Protein AF-A0A2N4YU48-F1 (afdb_monomer_lite)

Structure (mmCIF, N/CA/C/O backbone):
data_AF-A0A2N4YU48-F1
#
_entry.id   AF-A0A2N4YU48-F1
#
loop_
_atom_site.group_PDB
_atom_site.id
_atom_site.type_symbol
_atom_site.label_atom_id
_atom_site.label_alt_id
_atom_site.label_comp_id
_atom_site.label_asym_id
_atom_site.label_entity_id
_atom_site.label_seq_id
_atom_site.pdbx_PDB_ins_code
_atom_site.Cartn_x
_atom_site.Cartn_y
_atom_site.Cartn_z
_atom_site.occupancy
_atom_site.B_iso_or_equiv
_atom_site.auth_seq_id
_atom_site.auth_comp_id
_atom_site.auth_asym_id
_atom_site.auth_atom_id
_atom_site.pdbx_PDB_model_num
ATOM 1 N N . MET A 1 1 ? 10.655 -2.989 9.815 1.00 75.31 1 MET A N 1
ATOM 2 C CA . MET A 1 1 ? 10.406 -4.357 9.287 1.00 75.31 1 MET A CA 1
ATOM 3 C C . MET A 1 1 ? 9.065 -4.870 9.796 1.00 75.31 1 MET A C 1
ATOM 5 O O . MET A 1 1 ? 8.907 -5.020 11.003 1.00 75.31 1 MET A O 1
ATOM 9 N N . PHE A 1 2 ? 8.112 -5.127 8.898 1.00 89.75 2 PHE A N 1
ATOM 10 C CA . PHE A 1 2 ? 6.791 -5.681 9.227 1.00 89.75 2 PHE A CA 1
ATOM 11 C C . PHE A 1 2 ? 6.847 -7.213 9.224 1.00 89.75 2 PHE A C 1
ATOM 13 O O . PHE A 1 2 ? 7.577 -7.795 8.425 1.00 89.75 2 PHE A O 1
ATOM 20 N N . ARG A 1 3 ? 6.162 -7.865 10.169 1.00 92.25 3 ARG A N 1
ATOM 21 C CA . ARG A 1 3 ? 6.214 -9.326 10.347 1.00 92.25 3 ARG A CA 1
ATOM 22 C C . ARG A 1 3 ? 4.927 -9.872 10.958 1.00 92.25 3 ARG A C 1
ATOM 24 O O . ARG A 1 3 ? 4.496 -9.367 11.998 1.00 92.25 3 ARG A O 1
ATOM 31 N N . GLY A 1 4 ? 4.441 -10.977 10.403 1.00 93.31 4 GLY A N 1
ATOM 32 C CA . GLY A 1 4 ? 3.401 -11.821 10.989 1.00 93.31 4 GLY A CA 1
ATOM 33 C C . GLY A 1 4 ? 2.018 -11.585 10.389 1.00 93.31 4 GLY A C 1
ATOM 34 O O . GLY A 1 4 ? 1.712 -10.498 9.919 1.00 93.31 4 GLY A O 1
ATOM 35 N N . ALA A 1 5 ? 1.165 -12.604 10.481 1.00 95.19 5 ALA A N 1
ATOM 36 C CA . ALA A 1 5 ? -0.197 -12.561 9.968 1.00 95.19 5 ALA A CA 1
ATOM 37 C C . ALA A 1 5 ? -1.158 -11.900 10.970 1.00 95.19 5 ALA A C 1
ATOM 39 O O . ALA A 1 5 ? -1.088 -12.131 12.179 1.00 95.19 5 ALA A O 1
ATOM 40 N N . THR A 1 6 ? -2.057 -11.041 10.504 1.00 95.69 6 THR A N 1
ATOM 41 C CA . THR A 1 6 ? -3.071 -10.375 11.328 1.00 95.69 6 THR A CA 1
ATOM 42 C C . THR A 1 6 ? -4.374 -10.251 10.552 1.00 95.69 6 THR A C 1
ATOM 44 O O . THR A 1 6 ? -4.433 -9.586 9.519 1.00 95.69 6 THR A O 1
ATOM 47 N N . LEU A 1 7 ? -5.425 -10.887 11.074 1.00 96.19 7 LEU A N 1
ATOM 48 C CA . LEU A 1 7 ? -6.777 -10.747 10.549 1.00 96.19 7 LEU A CA 1
ATOM 49 C C . LEU A 1 7 ? -7.283 -9.336 10.857 1.00 96.19 7 LEU A C 1
ATOM 51 O O . LEU A 1 7 ? -7.284 -8.909 12.013 1.00 96.19 7 LEU A O 1
ATOM 55 N N . VAL A 1 8 ? -7.723 -8.620 9.829 1.00 95.50 8 VAL A N 1
ATOM 56 C CA . VAL A 1 8 ? -8.334 -7.296 9.947 1.00 95.50 8 VAL A CA 1
ATOM 57 C C . VAL A 1 8 ? -9.622 -7.250 9.136 1.00 95.50 8 VAL A C 1
ATOM 59 O O . VAL A 1 8 ? -9.818 -8.018 8.198 1.00 95.50 8 VAL A O 1
ATOM 62 N N . ASN A 1 9 ? -10.520 -6.342 9.513 1.00 95.44 9 ASN A N 1
ATOM 63 C CA . ASN A 1 9 ? -11.764 -6.132 8.785 1.00 95.44 9 ASN A CA 1
ATOM 64 C C . ASN A 1 9 ? -11.679 -4.879 7.913 1.00 95.44 9 ASN A C 1
ATOM 66 O O . ASN A 1 9 ? -11.215 -3.833 8.375 1.00 95.44 9 ASN A O 1
ATOM 70 N N . LEU A 1 10 ? -12.187 -4.974 6.685 1.00 96.94 10 LEU A N 1
ATOM 71 C CA . LEU A 1 10 ? -12.553 -3.813 5.887 1.00 96.94 10 LEU A CA 1
ATOM 72 C C . LEU A 1 10 ? -13.870 -3.232 6.402 1.00 96.94 10 LEU A C 1
ATOM 74 O O . LEU A 1 10 ? -14.849 -3.949 6.628 1.00 96.94 10 LEU A O 1
ATOM 78 N N . ASP A 1 11 ? -13.903 -1.913 6.572 1.00 96.19 11 ASP 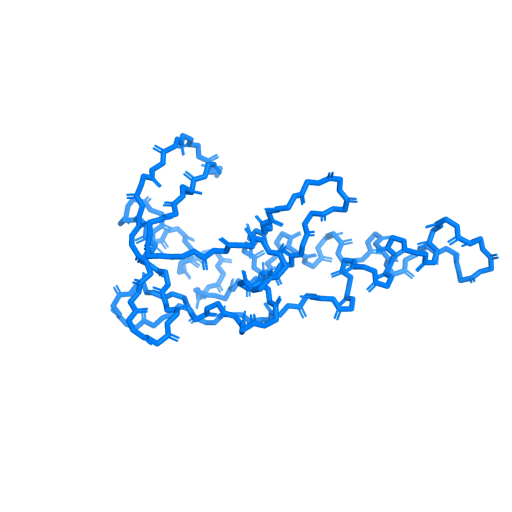A N 1
ATOM 79 C CA . ASP A 1 11 ? -15.148 -1.219 6.881 1.00 96.19 11 ASP A CA 1
ATOM 80 C C . ASP A 1 11 ? -16.044 -1.049 5.640 1.00 96.19 11 ASP A C 1
ATOM 82 O O . ASP A 1 11 ? -15.669 -1.377 4.512 1.00 96.19 11 ASP A O 1
ATOM 86 N N . SER A 1 12 ? -17.246 -0.500 5.831 1.00 95.50 12 SER A N 1
ATOM 87 C CA . SER A 1 12 ? -18.219 -0.290 4.749 1.00 95.50 12 SER A CA 1
ATOM 88 C C . SER A 1 12 ? -17.735 0.639 3.631 1.00 95.50 12 SER A C 1
ATOM 90 O O . SER A 1 12 ? -18.306 0.632 2.543 1.00 95.50 12 SER A O 1
ATOM 92 N N . LYS A 1 13 ? -16.682 1.430 3.870 1.00 96.25 13 LYS A N 1
ATOM 93 C CA . LYS A 1 13 ? -16.060 2.312 2.876 1.00 96.25 13 LYS A CA 1
ATOM 94 C C . LYS A 1 13 ? -14.851 1.661 2.198 1.00 96.25 13 LYS A C 1
ATOM 96 O O . LYS A 1 13 ? -14.253 2.276 1.322 1.00 96.25 13 LYS A O 1
ATOM 101 N N . GLY A 1 14 ? -14.497 0.429 2.569 1.00 96.75 14 GLY A N 1
ATOM 102 C CA . GLY A 1 14 ? -13.321 -0.271 2.061 1.00 96.75 14 GLY A CA 1
ATOM 103 C C . GLY A 1 14 ? -12.019 0.177 2.720 1.00 96.75 14 GLY A C 1
ATOM 104 O O . GLY A 1 14 ? -10.964 0.081 2.093 1.00 96.75 14 GLY A O 1
ATOM 105 N N . ARG A 1 15 ? -12.078 0.698 3.954 1.00 97.69 15 ARG A N 1
ATOM 106 C CA . ARG A 1 15 ? -10.877 1.057 4.712 1.00 97.69 15 ARG A CA 1
ATOM 107 C C . ARG A 1 15 ? -10.383 -0.112 5.550 1.00 97.69 15 ARG A C 1
ATOM 109 O O . ARG A 1 15 ? -11.171 -0.750 6.243 1.00 97.69 15 ARG A O 1
ATOM 116 N N . LEU A 1 16 ? -9.076 -0.329 5.520 1.00 96.56 16 LEU A N 1
ATOM 117 C CA . LEU A 1 16 ? -8.351 -1.318 6.305 1.00 96.56 16 LEU A CA 1
ATOM 118 C C . LEU A 1 16 ? -7.772 -0.669 7.562 1.00 96.56 16 LEU A C 1
ATOM 120 O O . LEU A 1 16 ? -7.137 0.380 7.473 1.00 96.56 16 LEU A O 1
ATOM 124 N N . ALA A 1 17 ? -7.964 -1.283 8.728 1.00 96.19 17 ALA A N 1
ATOM 125 C CA . ALA A 1 17 ? -7.313 -0.837 9.956 1.00 96.19 17 ALA A CA 1
ATOM 126 C C . ALA A 1 17 ? -5.858 -1.325 10.009 1.00 96.19 17 ALA A C 1
ATOM 128 O O . ALA A 1 17 ? -5.602 -2.528 9.971 1.00 96.19 17 ALA A O 1
ATOM 129 N N . VAL A 1 18 ? -4.911 -0.398 10.151 1.00 96.25 18 VAL A N 1
ATOM 130 C CA . VAL A 1 18 ? -3.497 -0.723 10.358 1.00 96.25 18 VAL A CA 1
ATOM 131 C C . VAL A 1 18 ? -3.314 -1.208 11.802 1.00 96.25 18 VAL A C 1
ATOM 133 O O . VAL A 1 18 ? -3.764 -0.516 12.730 1.00 96.25 18 VAL A O 1
ATOM 136 N N . PRO A 1 19 ? -2.669 -2.367 12.040 1.00 95.38 19 PRO A N 1
ATOM 137 C CA . PRO A 1 19 ? -2.370 -2.835 13.390 1.00 95.38 19 PRO A CA 1
ATOM 138 C C . PRO A 1 19 ? -1.584 -1.794 14.191 1.00 95.38 19 PRO A C 1
ATOM 140 O O . PRO A 1 19 ? -0.597 -1.247 13.706 1.00 95.38 19 PRO A O 1
ATOM 143 N N . THR A 1 20 ? -1.997 -1.544 15.436 1.00 94.88 20 THR A N 1
ATOM 144 C CA . THR A 1 20 ? -1.457 -0.456 16.273 1.00 94.88 20 THR A CA 1
ATOM 145 C C . THR A 1 20 ? 0.064 -0.496 16.402 1.00 94.88 20 THR A C 1
ATOM 147 O O . THR A 1 20 ? 0.703 0.544 16.309 1.00 94.88 20 THR A O 1
ATOM 150 N N . ARG A 1 21 ? 0.650 -1.699 16.495 1.00 94.06 21 ARG A N 1
ATOM 151 C CA . ARG A 1 21 ? 2.105 -1.916 16.605 1.00 94.06 21 ARG A CA 1
ATOM 152 C C . ARG A 1 21 ? 2.941 -1.345 15.450 1.00 94.06 21 ARG A C 1
ATOM 154 O O . ARG A 1 21 ? 4.155 -1.282 15.579 1.00 94.06 21 ARG A O 1
ATOM 161 N N . TYR A 1 22 ? 2.321 -1.001 14.321 1.00 95.19 22 TYR A N 1
ATOM 162 C CA . TYR A 1 22 ? 3.009 -0.455 13.149 1.00 95.19 22 TYR A CA 1
ATOM 163 C C . TYR A 1 22 ? 2.754 1.035 12.930 1.00 95.19 22 TYR A C 1
ATOM 165 O O . TYR A 1 22 ? 3.415 1.631 12.088 1.00 95.19 22 TYR A O 1
ATOM 173 N N . ARG A 1 23 ? 1.789 1.636 13.637 1.00 95.94 23 ARG A N 1
ATOM 174 C CA . ARG A 1 23 ? 1.315 2.991 13.325 1.00 95.94 23 ARG A CA 1
ATOM 175 C C . ARG A 1 23 ? 2.377 4.048 13.585 1.00 95.94 23 ARG A C 1
ATOM 177 O O . ARG A 1 23 ? 2.626 4.844 12.691 1.00 95.94 23 ARG A O 1
ATOM 184 N N . ASP A 1 24 ? 3.004 4.015 14.757 1.00 96.38 24 ASP A N 1
ATOM 185 C CA . ASP A 1 24 ? 3.981 5.034 15.154 1.00 96.38 24 ASP A CA 1
ATOM 186 C C . ASP A 1 24 ? 5.176 5.039 14.196 1.00 96.38 24 ASP A C 1
ATOM 188 O O . ASP A 1 24 ? 5.489 6.075 13.625 1.00 96.38 24 ASP A O 1
ATOM 192 N N . GLY A 1 25 ? 5.729 3.862 13.881 1.00 95.81 25 GLY A N 1
ATOM 193 C CA . GLY A 1 25 ? 6.805 3.742 12.892 1.00 95.81 25 GLY A CA 1
ATOM 194 C C . GLY A 1 25 ? 6.399 4.208 11.489 1.00 95.81 25 GLY A C 1
ATOM 195 O O . GLY A 1 25 ? 7.161 4.893 10.826 1.00 95.81 25 GLY A O 1
ATOM 196 N N . LEU A 1 26 ? 5.174 3.918 11.034 1.00 97.06 26 LEU A N 1
ATOM 197 C CA . LEU A 1 26 ? 4.685 4.426 9.742 1.00 97.06 26 LEU A CA 1
ATOM 198 C C . LEU A 1 26 ? 4.518 5.955 9.722 1.00 97.06 26 LEU A C 1
ATOM 200 O O . LEU A 1 26 ? 4.664 6.572 8.667 1.00 97.06 26 LEU A O 1
ATOM 204 N N . ILE A 1 27 ? 4.180 6.566 10.859 1.00 97.50 27 ILE A N 1
ATOM 205 C CA . ILE A 1 27 ? 4.092 8.025 10.994 1.00 97.50 27 ILE A CA 1
ATOM 206 C C . ILE A 1 27 ? 5.493 8.636 11.018 1.00 97.50 27 ILE A C 1
ATOM 208 O O . ILE A 1 27 ? 5.728 9.608 10.309 1.00 97.50 27 ILE A O 1
ATOM 212 N N . GLU A 1 28 ? 6.413 8.070 11.793 1.00 96.88 28 GLU A N 1
ATOM 213 C CA . GLU A 1 28 ? 7.789 8.560 11.907 1.00 96.88 28 GLU A CA 1
ATOM 214 C C . GLU A 1 28 ? 8.555 8.433 10.584 1.00 96.88 28 GLU A C 1
ATOM 216 O O . GLU A 1 28 ? 9.162 9.404 10.136 1.00 96.88 28 GLU A O 1
ATOM 221 N N . ASP A 1 29 ? 8.475 7.273 9.929 1.00 95.31 29 ASP A N 1
ATOM 222 C CA . ASP A 1 29 ? 9.279 6.971 8.740 1.00 95.31 29 ASP A CA 1
ATOM 223 C C . ASP A 1 29 ? 8.687 7.558 7.452 1.00 95.31 29 ASP A C 1
ATOM 225 O O . ASP A 1 29 ? 9.416 7.846 6.504 1.00 95.31 29 ASP A O 1
ATOM 229 N N . ALA A 1 30 ? 7.358 7.693 7.381 1.00 97.38 30 ALA A N 1
ATOM 230 C CA . ALA A 1 30 ? 6.662 8.010 6.134 1.00 97.38 30 ALA A CA 1
ATOM 231 C C . ALA A 1 30 ? 5.491 8.989 6.297 1.00 97.38 30 ALA A C 1
ATOM 233 O O . ALA A 1 30 ? 4.677 9.103 5.387 1.00 97.38 30 ALA A O 1
ATOM 234 N N . ALA A 1 31 ? 5.335 9.659 7.445 1.00 97.69 31 ALA A N 1
ATOM 235 C CA . ALA A 1 31 ? 4.196 10.545 7.727 1.00 97.69 31 ALA A CA 1
ATOM 236 C C . ALA A 1 31 ? 2.818 9.880 7.497 1.00 97.69 31 ALA A C 1
ATOM 238 O O . ALA A 1 31 ? 1.823 10.539 7.181 1.00 97.69 31 ALA A O 1
ATOM 239 N N . GLY A 1 32 ? 2.745 8.551 7.633 1.00 97.38 32 GLY A N 1
ATOM 240 C CA . GLY A 1 32 ? 1.550 7.767 7.328 1.00 97.38 32 GLY A CA 1
ATOM 241 C C . GLY A 1 32 ? 1.204 7.689 5.836 1.00 97.38 32 GLY A C 1
ATOM 242 O O . GLY A 1 32 ? 0.077 7.314 5.516 1.00 97.38 32 GLY A O 1
ATOM 243 N N . GLN A 1 33 ? 2.133 8.033 4.941 1.00 98.56 33 GLN A N 1
ATOM 244 C CA . GLN A 1 33 ? 2.017 7.862 3.495 1.00 98.56 33 GLN A CA 1
ATOM 245 C C . GLN A 1 33 ? 2.447 6.453 3.097 1.00 98.56 33 GLN A C 1
ATOM 247 O O . GLN A 1 33 ? 3.542 5.982 3.422 1.00 98.56 33 GLN A O 1
ATOM 252 N N . LEU A 1 34 ? 1.574 5.774 2.364 1.00 98.44 34 LEU A N 1
ATOM 253 C CA . LEU A 1 34 ? 1.812 4.442 1.836 1.00 98.44 34 LEU A CA 1
ATOM 254 C C . LEU A 1 34 ? 1.419 4.376 0.364 1.00 98.44 34 LEU A C 1
ATOM 256 O O . LEU A 1 34 ? 0.616 5.171 -0.118 1.00 98.44 34 LEU A O 1
ATOM 260 N N . VAL A 1 35 ? 1.935 3.372 -0.332 1.00 98.56 35 VAL A N 1
ATOM 261 C CA . VAL A 1 35 ? 1.519 3.014 -1.685 1.00 98.56 35 VAL A CA 1
ATOM 262 C C . VAL A 1 35 ? 1.012 1.584 -1.680 1.00 98.56 35 VAL A C 1
ATOM 264 O O . VAL A 1 35 ? 1.681 0.671 -1.192 1.00 98.56 35 VAL A O 1
ATOM 267 N N . CYS A 1 36 ? -0.189 1.399 -2.219 1.00 98.50 36 CYS A N 1
ATOM 268 C CA . CYS A 1 36 ? -0.794 0.095 -2.422 1.00 98.50 36 CYS A CA 1
ATOM 269 C C . CYS A 1 36 ? -0.786 -0.250 -3.912 1.00 98.50 36 CYS A C 1
ATOM 271 O O . CYS A 1 36 ? -1.192 0.564 -4.735 1.00 98.50 36 CYS A O 1
ATOM 273 N N . THR A 1 37 ? -0.340 -1.450 -4.264 1.00 98.50 37 THR A N 1
ATOM 274 C CA . THR A 1 37 ? -0.371 -1.966 -5.639 1.00 98.50 37 THR A CA 1
ATOM 275 C C . THR A 1 37 ? -0.738 -3.451 -5.637 1.00 98.50 37 THR A C 1
ATOM 277 O O . THR A 1 37 ? -1.028 -4.025 -4.587 1.00 98.50 37 THR A O 1
ATOM 280 N N . ILE A 1 38 ? -0.766 -4.077 -6.807 1.00 98.25 38 ILE A N 1
ATOM 281 C CA . ILE A 1 38 ? -1.067 -5.499 -6.977 1.00 98.25 38 ILE A CA 1
ATOM 282 C C . ILE A 1 38 ? 0.197 -6.354 -6.901 1.00 98.25 38 ILE A C 1
ATOM 284 O O . ILE A 1 38 ? 1.287 -5.898 -7.245 1.00 98.25 38 ILE A O 1
ATOM 288 N N . ASP A 1 39 ? 0.043 -7.619 -6.528 1.00 97.56 39 ASP A N 1
ATOM 289 C CA . ASP A 1 39 ? 1.028 -8.641 -6.870 1.00 97.56 39 ASP A CA 1
ATOM 290 C C . ASP A 1 39 ? 0.799 -9.135 -8.314 1.00 97.56 39 ASP A C 1
ATOM 292 O O . ASP A 1 39 ? -0.320 -9.146 -8.827 1.00 97.56 39 ASP A O 1
ATOM 296 N N . ILE A 1 40 ? 1.869 -9.504 -9.023 1.00 95.00 40 ILE A N 1
ATOM 297 C CA . ILE A 1 40 ? 1.784 -9.918 -10.438 1.00 95.00 40 ILE A CA 1
ATOM 298 C C . ILE A 1 40 ? 1.567 -11.426 -10.627 1.00 95.00 40 ILE A C 1
ATOM 300 O O . ILE A 1 40 ? 1.320 -11.869 -11.755 1.00 95.00 40 ILE A O 1
ATOM 304 N N . HIS A 1 41 ? 1.695 -12.205 -9.555 1.00 94.81 41 HIS A N 1
ATOM 305 C CA . HIS A 1 41 ? 1.613 -13.663 -9.535 1.00 94.81 41 HIS A CA 1
ATOM 306 C C . HIS A 1 41 ? 0.418 -14.172 -8.724 1.00 94.81 41 HIS A C 1
ATOM 308 O O . HIS A 1 41 ? -0.134 -15.224 -9.051 1.00 94.81 41 HIS A O 1
ATOM 314 N N . HIS A 1 42 ? -0.002 -13.431 -7.703 1.00 96.44 42 HIS A N 1
ATOM 315 C CA . HIS A 1 42 ? -1.054 -13.816 -6.774 1.00 96.44 42 HIS A CA 1
ATOM 316 C C . HIS A 1 42 ? -2.158 -12.754 -6.697 1.00 96.44 42 HIS A C 1
ATOM 318 O O . HIS A 1 42 ? -1.887 -11.570 -6.871 1.00 96.44 42 HIS A O 1
ATOM 324 N N . PRO A 1 43 ? -3.414 -13.147 -6.411 1.00 95.75 43 PRO A N 1
ATOM 325 C CA . PRO A 1 43 ? -4.529 -12.216 -6.256 1.00 95.75 43 PRO A CA 1
ATOM 326 C C . PRO A 1 43 ? -4.470 -11.532 -4.882 1.00 95.75 43 PRO A C 1
ATOM 328 O O . PRO A 1 43 ? -5.343 -11.719 -4.037 1.00 95.75 43 PRO A O 1
ATOM 331 N N . CYS A 1 44 ? -3.409 -10.774 -4.626 1.00 97.94 44 CYS A N 1
ATOM 332 C CA . CYS A 1 44 ? -3.219 -10.024 -3.392 1.00 97.94 44 CYS A CA 1
ATOM 333 C C . CYS A 1 44 ? -2.686 -8.618 -3.676 1.00 97.94 44 CYS A C 1
ATOM 335 O O . CYS A 1 44 ? -2.367 -8.256 -4.811 1.00 97.94 44 CYS A O 1
ATOM 337 N N . LEU A 1 45 ? -2.659 -7.806 -2.623 1.00 98.31 45 LEU A N 1
ATOM 338 C CA . LEU A 1 45 ? -2.138 -6.449 -2.670 1.00 98.31 45 LEU A CA 1
ATOM 339 C C . LEU A 1 45 ? -0.817 -6.373 -1.924 1.00 98.31 45 LEU A C 1
ATOM 34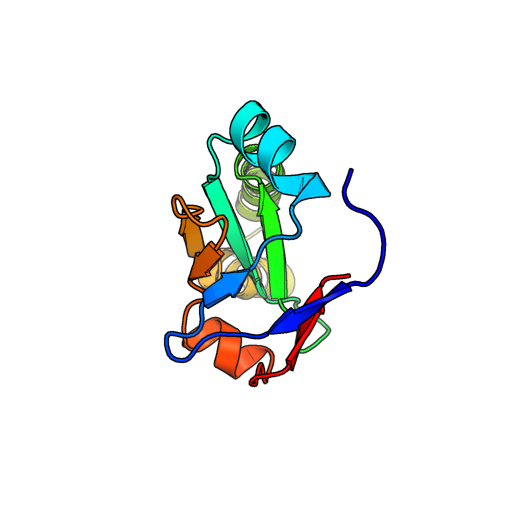1 O O . LEU A 1 45 ? -0.623 -7.033 -0.903 1.00 98.31 45 LEU A O 1
ATOM 345 N N . LEU A 1 46 ? 0.051 -5.506 -2.420 1.00 98.00 46 LEU A N 1
ATOM 346 C CA . LEU A 1 46 ? 1.302 -5.130 -1.792 1.00 98.00 46 LEU A CA 1
ATOM 347 C C . LEU A 1 46 ? 1.131 -3.724 -1.218 1.00 98.00 46 LEU A C 1
ATOM 349 O O . LEU A 1 46 ? 0.521 -2.862 -1.855 1.00 98.00 46 LEU A O 1
ATOM 353 N N . LEU A 1 47 ? 1.636 -3.501 -0.009 1.00 97.50 47 LEU A N 1
ATOM 354 C CA . LEU A 1 47 ? 1.525 -2.230 0.696 1.00 97.50 47 LEU A CA 1
ATOM 355 C C . LEU A 1 47 ? 2.904 -1.824 1.211 1.00 97.50 47 LEU A C 1
ATOM 357 O O . LEU A 1 47 ? 3.523 -2.558 1.980 1.00 97.50 47 LEU A O 1
ATOM 361 N N . TYR A 1 48 ? 3.364 -0.650 0.795 1.00 97.69 48 TYR A N 1
ATOM 362 C CA . TYR A 1 48 ? 4.693 -0.134 1.109 1.00 97.69 48 TYR A CA 1
ATOM 363 C C . TYR A 1 48 ? 4.584 1.237 1.776 1.00 97.69 48 TYR A C 1
ATOM 365 O O . TYR A 1 48 ? 3.770 2.044 1.331 1.00 97.69 48 TYR A O 1
ATOM 373 N N . PRO A 1 49 ? 5.401 1.549 2.796 1.00 97.81 49 PRO A N 1
ATOM 374 C CA . PRO A 1 49 ? 5.674 2.939 3.155 1.00 97.81 49 PRO A CA 1
ATOM 375 C C . PRO A 1 49 ? 6.238 3.688 1.941 1.00 97.81 49 PRO A C 1
ATOM 377 O O . PRO A 1 49 ? 6.990 3.097 1.162 1.00 97.81 49 PRO A O 1
ATOM 380 N N . LEU A 1 50 ? 5.900 4.971 1.786 1.00 98.25 50 LEU A N 1
ATOM 381 C CA . LEU A 1 50 ? 6.304 5.753 0.612 1.00 98.25 50 LEU A CA 1
ATOM 382 C C . LEU A 1 50 ? 7.823 5.703 0.323 1.00 98.25 50 LEU A C 1
ATOM 384 O O . LEU A 1 50 ? 8.166 5.383 -0.815 1.00 98.25 50 LEU A O 1
ATOM 388 N N . PRO A 1 51 ? 8.737 5.876 1.305 1.00 97.81 51 PRO A N 1
ATOM 389 C CA . PRO A 1 51 ? 10.177 5.831 1.025 1.00 97.81 51 PRO A CA 1
ATOM 390 C C . PRO A 1 51 ? 10.655 4.491 0.444 1.00 97.81 51 PRO A C 1
ATOM 392 O O . PRO A 1 51 ? 11.531 4.451 -0.415 1.00 97.81 51 PRO A O 1
ATOM 395 N N . GLU A 1 52 ? 10.060 3.375 0.873 1.00 97.50 52 GLU A N 1
ATOM 396 C CA . GLU A 1 52 ? 10.394 2.044 0.346 1.00 97.50 52 GLU A CA 1
ATOM 397 C C . GLU A 1 52 ? 9.825 1.836 -1.061 1.00 97.50 52 GLU A C 1
ATOM 399 O O . GLU A 1 52 ? 10.467 1.222 -1.920 1.00 97.50 52 GLU A O 1
ATOM 404 N N . TRP A 1 53 ? 8.629 2.374 -1.320 1.00 98.00 53 TRP A N 1
ATOM 405 C CA . TRP A 1 53 ? 8.046 2.360 -2.656 1.00 98.00 53 TRP A CA 1
ATOM 406 C C . TRP A 1 53 ? 8.894 3.147 -3.652 1.00 98.00 53 TRP A C 1
ATOM 408 O O . TRP A 1 53 ? 9.150 2.639 -4.737 1.00 98.00 53 TRP A O 1
ATOM 418 N N . GLU A 1 54 ? 9.384 4.333 -3.295 1.00 97.94 54 GLU A N 1
ATOM 419 C CA . GLU A 1 54 ? 10.196 5.169 -4.190 1.00 97.94 54 GLU A CA 1
ATOM 420 C C . GLU A 1 54 ? 11.453 4.434 -4.689 1.00 97.94 54 GLU A C 1
ATOM 422 O O . GLU A 1 54 ? 11.837 4.544 -5.856 1.00 97.94 54 GLU A O 1
ATOM 427 N N . ILE A 1 55 ? 12.066 3.597 -3.845 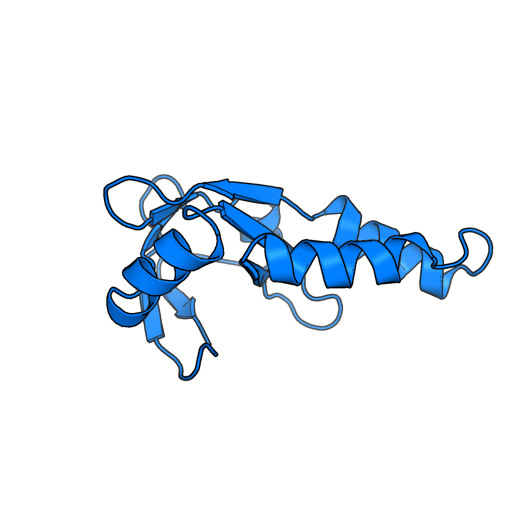1.00 98.00 55 ILE A N 1
ATOM 428 C CA . ILE A 1 55 ? 13.203 2.748 -4.236 1.00 98.00 55 ILE A CA 1
ATOM 429 C C . ILE A 1 55 ? 12.776 1.695 -5.272 1.00 98.00 55 ILE A C 1
ATOM 431 O O . ILE A 1 55 ? 13.519 1.402 -6.216 1.00 98.00 55 ILE A O 1
ATOM 435 N N . ILE A 1 56 ? 11.595 1.095 -5.102 1.00 97.44 56 ILE A N 1
ATOM 436 C CA . ILE A 1 56 ? 11.023 0.121 -6.043 1.00 97.44 56 ILE A CA 1
ATOM 437 C C . ILE A 1 56 ? 10.645 0.818 -7.352 1.00 97.44 56 ILE A C 1
ATOM 439 O O . ILE A 1 56 ? 11.005 0.345 -8.430 1.00 97.44 56 ILE A O 1
ATOM 443 N N . GLU A 1 57 ? 9.987 1.967 -7.271 1.00 97.25 57 GLU A N 1
ATOM 444 C CA . GLU A 1 57 ? 9.552 2.775 -8.402 1.00 97.25 57 GLU A CA 1
ATOM 445 C C . GLU A 1 57 ? 10.732 3.208 -9.276 1.00 97.25 57 GLU A C 1
ATOM 447 O O . GLU A 1 57 ? 10.685 3.060 -10.498 1.00 97.25 57 GLU A O 1
ATOM 452 N N . GLN A 1 58 ? 11.844 3.630 -8.669 1.00 97.69 58 GLN A N 1
ATOM 453 C CA . GLN A 1 58 ? 13.076 3.944 -9.396 1.00 97.69 58 GLN A CA 1
ATOM 454 C C . GLN A 1 58 ? 13.668 2.739 -10.137 1.00 97.69 58 GLN A C 1
ATOM 456 O O . GLN A 1 58 ? 14.298 2.908 -11.182 1.00 97.69 58 GLN A O 1
ATOM 461 N N . LYS A 1 59 ? 13.504 1.516 -9.621 1.00 96.56 59 LYS A N 1
ATOM 462 C CA . LYS A 1 59 ? 13.935 0.298 -10.328 1.00 96.56 59 LYS A CA 1
ATOM 463 C C . LYS A 1 59 ? 12.985 -0.020 -11.479 1.00 96.56 59 LYS A C 1
ATOM 465 O O . LYS A 1 59 ? 13.445 -0.336 -12.573 1.00 96.56 59 LYS A O 1
ATOM 470 N N . LEU A 1 60 ? 11.679 0.102 -11.246 1.00 96.00 60 LEU A N 1
ATOM 471 C CA . LEU A 1 60 ? 10.645 -0.144 -12.251 1.00 96.00 60 LEU A CA 1
ATOM 472 C C . LEU A 1 60 ? 10.703 0.860 -13.408 1.00 96.00 60 LEU A C 1
ATOM 474 O O . LEU A 1 60 ? 10.470 0.476 -14.549 1.00 96.00 60 LEU A O 1
ATOM 478 N N . SER A 1 61 ? 11.048 2.123 -13.150 1.00 94.75 61 SER A N 1
ATOM 479 C CA . SER A 1 61 ? 11.155 3.160 -14.186 1.00 94.75 61 SER A CA 1
ATOM 480 C C . SER A 1 61 ? 12.344 2.969 -15.132 1.00 94.75 61 SER A C 1
ATOM 482 O O . SER A 1 61 ? 12.335 3.502 -16.240 1.00 94.75 61 SER A O 1
ATOM 484 N N . ARG A 1 62 ? 13.349 2.183 -14.726 1.00 96.38 62 ARG A N 1
ATOM 485 C CA . ARG A 1 62 ? 14.521 1.831 -15.546 1.00 96.38 62 ARG A CA 1
ATOM 486 C C . ARG A 1 62 ? 14.286 0.627 -16.458 1.00 96.38 62 ARG A C 1
ATOM 488 O O . ARG A 1 62 ? 15.154 0.311 -17.269 1.00 96.38 62 ARG A O 1
ATOM 495 N N . LEU A 1 63 ? 13.150 -0.053 -16.316 1.00 95.94 63 LEU A N 1
ATOM 496 C CA . LEU A 1 63 ? 12.774 -1.166 -17.176 1.00 95.94 63 LEU A CA 1
ATOM 497 C C . LEU A 1 63 ? 12.531 -0.696 -18.618 1.00 95.94 63 LEU A C 1
ATOM 499 O O . LEU A 1 63 ? 12.021 0.395 -18.871 1.00 95.94 63 LEU A O 1
ATOM 503 N N . SER A 1 64 ? 12.892 -1.537 -19.582 1.00 95.56 64 SER A N 1
ATOM 504 C CA . SER A 1 64 ? 12.754 -1.251 -21.003 1.00 95.56 64 SER A CA 1
ATOM 505 C C . SER A 1 64 ? 11.294 -1.297 -21.444 1.00 95.56 64 SER A C 1
ATOM 507 O O . SER A 1 64 ? 10.593 -2.299 -21.292 1.00 95.56 64 SER A O 1
ATOM 509 N N . SER A 1 65 ? 10.853 -0.235 -22.118 1.00 93.00 65 SER A N 1
ATOM 510 C CA . SER A 1 65 ? 9.542 -0.180 -22.774 1.00 93.00 65 SER A CA 1
ATOM 511 C C . SER A 1 65 ? 9.463 -1.053 -24.036 1.00 93.00 65 SER A C 1
ATOM 513 O O . SER A 1 65 ? 8.364 -1.383 -24.500 1.00 93.00 65 SER A O 1
ATOM 515 N N . MET A 1 66 ? 10.611 -1.458 -24.588 1.00 96.19 66 MET A N 1
ATOM 516 C CA . MET A 1 66 ? 10.693 -2.284 -25.795 1.00 96.19 66 MET A CA 1
ATOM 517 C C . MET A 1 66 ? 10.646 -3.778 -25.480 1.00 96.19 66 MET A C 1
ATOM 519 O O . MET A 1 66 ? 10.137 -4.548 -26.292 1.00 96.19 66 MET A O 1
ATOM 523 N N . ASN A 1 67 ? 11.104 -4.189 -24.294 1.00 97.94 67 ASN A N 1
ATOM 524 C CA . ASN A 1 67 ? 10.959 -5.565 -23.836 1.00 97.94 67 ASN A CA 1
ATOM 525 C C . ASN A 1 67 ? 9.503 -5.804 -23.370 1.00 97.94 67 ASN A C 1
ATOM 527 O O . ASN A 1 67 ? 9.057 -5.179 -22.404 1.00 97.94 67 ASN A O 1
ATOM 531 N N . PRO A 1 68 ? 8.733 -6.705 -24.014 1.00 97.25 68 PRO A N 1
ATOM 532 C CA . PRO A 1 68 ? 7.330 -6.931 -23.667 1.00 97.25 68 PRO A CA 1
ATOM 533 C C . PRO A 1 68 ? 7.103 -7.386 -22.220 1.00 97.25 68 PRO A C 1
ATOM 535 O O . PRO A 1 68 ? 6.084 -7.022 -21.629 1.00 97.25 68 PRO A O 1
ATOM 538 N N . VAL A 1 69 ? 8.030 -8.165 -21.653 1.00 96.38 69 VAL A N 1
ATOM 539 C CA . VAL A 1 69 ? 7.928 -8.691 -20.283 1.00 96.38 69 VAL A CA 1
ATOM 540 C C . VAL A 1 69 ? 8.134 -7.567 -19.275 1.00 96.38 69 VAL A C 1
ATOM 542 O O . VAL A 1 69 ? 7.297 -7.358 -18.400 1.00 96.38 69 VAL A O 1
ATOM 545 N N . GLU A 1 70 ? 9.201 -6.793 -19.446 1.00 97.19 70 GLU A N 1
ATOM 546 C CA . GLU A 1 70 ? 9.524 -5.649 -18.592 1.00 97.19 70 GLU A CA 1
ATOM 547 C C . GLU A 1 70 ? 8.429 -4.578 -18.643 1.00 97.19 70 GLU A C 1
ATOM 549 O O . GLU A 1 70 ? 7.917 -4.156 -17.604 1.00 97.19 70 GLU A O 1
ATOM 554 N N . ARG A 1 71 ? 7.955 -4.233 -19.847 1.00 96.31 71 ARG A N 1
ATOM 555 C CA . ARG A 1 71 ? 6.820 -3.320 -20.031 1.00 96.31 71 ARG A CA 1
ATOM 556 C C . ARG A 1 71 ? 5.553 -3.824 -19.340 1.00 96.31 71 ARG A C 1
ATOM 558 O O . ARG A 1 71 ? 4.783 -3.021 -18.811 1.00 96.31 71 ARG A O 1
ATOM 565 N N . ARG A 1 72 ? 5.290 -5.137 -19.362 1.00 95.88 72 ARG A N 1
ATOM 566 C CA . ARG A 1 72 ? 4.136 -5.726 -18.665 1.00 95.88 72 ARG A CA 1
ATOM 567 C C . ARG A 1 72 ? 4.266 -5.545 -17.154 1.00 95.88 72 ARG A C 1
ATOM 569 O O . ARG A 1 72 ? 3.297 -5.117 -16.539 1.00 95.88 72 ARG A O 1
ATOM 576 N N . VAL A 1 73 ? 5.436 -5.827 -16.578 1.00 95.69 73 VAL A N 1
ATOM 577 C CA . VAL A 1 73 ? 5.696 -5.638 -15.139 1.00 95.69 73 VAL A CA 1
ATOM 578 C C . VAL A 1 73 ? 5.494 -4.178 -14.743 1.00 95.69 73 VAL A C 1
ATOM 580 O O . VAL A 1 73 ? 4.745 -3.901 -13.810 1.00 95.69 73 VAL A O 1
ATOM 583 N N . GLN A 1 74 ? 6.073 -3.246 -15.502 1.00 95.56 74 GLN A N 1
ATOM 584 C CA . GLN A 1 74 ? 5.927 -1.814 -15.256 1.00 95.56 74 GLN A CA 1
ATOM 585 C C . GLN A 1 74 ? 4.453 -1.381 -15.268 1.00 95.56 74 GLN A C 1
ATOM 587 O O . GLN A 1 74 ? 3.995 -0.727 -14.337 1.00 95.56 74 GLN A O 1
ATOM 592 N N . ARG A 1 75 ? 3.682 -1.782 -16.288 1.00 94.69 75 ARG A N 1
ATOM 593 C CA . ARG A 1 75 ? 2.251 -1.440 -16.394 1.00 94.69 75 ARG A CA 1
ATOM 594 C C . ARG A 1 75 ? 1.410 -2.038 -15.274 1.00 94.69 75 ARG A C 1
ATOM 596 O O . ARG A 1 75 ? 0.464 -1.398 -14.835 1.00 94.69 75 ARG A O 1
ATOM 603 N N . LEU A 1 76 ? 1.719 -3.258 -14.845 1.00 95.69 76 LEU A N 1
ATOM 604 C CA . LEU A 1 76 ? 0.971 -3.907 -13.775 1.00 95.69 76 LEU A CA 1
ATOM 605 C C . LEU A 1 76 ? 1.266 -3.251 -12.427 1.00 95.69 76 LEU A C 1
ATOM 607 O O . LEU A 1 76 ? 0.324 -2.839 -11.764 1.00 95.69 76 LEU A O 1
ATOM 611 N N . LEU A 1 77 ? 2.537 -3.089 -12.058 1.00 96.12 77 LEU A N 1
ATOM 612 C CA . LEU A 1 77 ? 2.909 -2.557 -10.747 1.00 96.12 77 LEU A CA 1
ATOM 613 C C . LEU A 1 77 ? 2.723 -1.040 -10.650 1.00 96.12 77 LEU A C 1
ATOM 615 O O . LEU A 1 77 ? 2.028 -0.580 -9.750 1.00 96.12 77 LEU A O 1
ATOM 619 N N . LEU A 1 78 ? 3.290 -0.258 -11.577 1.00 95.44 78 LEU A N 1
ATOM 620 C CA . LEU A 1 78 ? 3.150 1.204 -11.541 1.00 95.44 78 LEU A CA 1
ATOM 621 C C . LEU A 1 78 ? 1.736 1.639 -11.928 1.00 95.44 78 LEU A C 1
ATOM 623 O O . LEU A 1 78 ? 1.187 2.549 -11.325 1.00 95.44 78 LEU A O 1
ATOM 627 N N . GLY A 1 79 ? 1.115 0.974 -12.908 1.00 94.69 79 GLY A N 1
ATOM 628 C CA . GLY A 1 79 ? -0.229 1.344 -13.363 1.00 94.69 79 GLY A CA 1
ATOM 629 C C . GLY A 1 79 ? -1.338 1.073 -12.342 1.00 94.69 79 GLY A C 1
ATOM 630 O O . GLY A 1 79 ? -2.401 1.678 -12.448 1.00 94.69 79 GLY A O 1
ATOM 631 N N . HIS A 1 80 ? -1.103 0.193 -11.362 1.00 97.38 80 HIS A N 1
ATOM 632 C CA . HIS A 1 80 ? -2.023 -0.051 -10.244 1.00 97.38 80 HIS A CA 1
ATOM 633 C C . HIS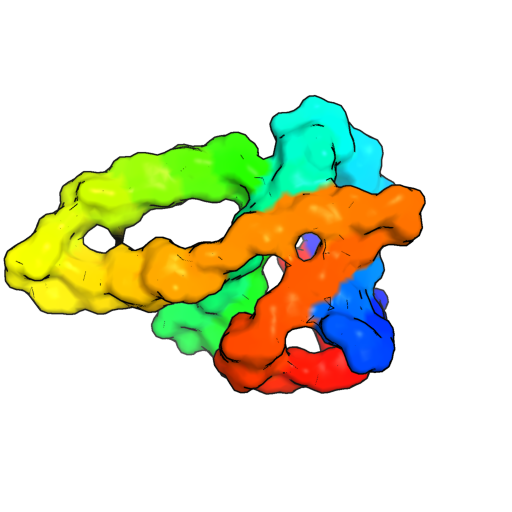 A 1 80 ? -1.547 0.571 -8.924 1.00 97.38 80 HIS A C 1
ATOM 635 O O . HIS A 1 80 ? -2.249 0.446 -7.923 1.00 97.38 80 HIS A O 1
ATOM 641 N N . ALA A 1 81 ? -0.386 1.230 -8.894 1.00 97.94 81 ALA A N 1
ATOM 642 C CA . ALA A 1 81 ? 0.090 1.898 -7.693 1.00 97.94 81 ALA A CA 1
ATOM 643 C C . ALA A 1 81 ? -0.858 3.046 -7.323 1.00 97.94 81 ALA A C 1
ATOM 645 O O . ALA A 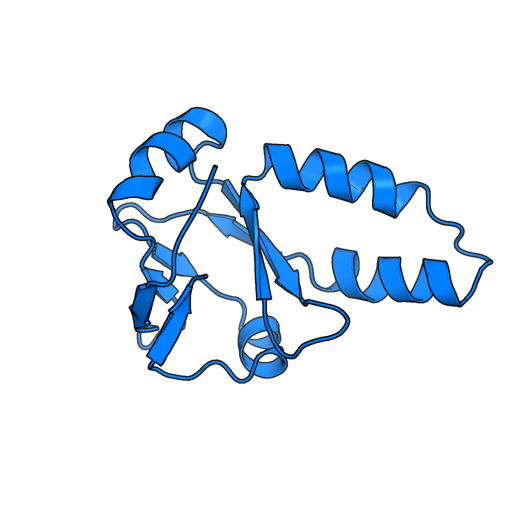1 81 ? -1.135 3.935 -8.125 1.00 97.94 81 ALA A O 1
ATOM 646 N N . SER A 1 82 ? -1.375 3.003 -6.100 1.00 98.00 82 SER A N 1
ATOM 647 C CA . SER A 1 82 ? -2.270 4.004 -5.535 1.00 98.00 82 SER A CA 1
ATOM 648 C C . SER A 1 82 ? -1.693 4.498 -4.221 1.00 98.00 82 SER A C 1
ATOM 650 O O . SER A 1 82 ? -1.518 3.723 -3.278 1.00 98.00 82 SER A O 1
ATOM 652 N N . GLU A 1 83 ? -1.466 5.802 -4.132 1.00 97.44 83 GLU A N 1
ATOM 653 C CA . GLU A 1 83 ? -1.126 6.457 -2.874 1.00 97.44 83 GLU A CA 1
ATOM 654 C C . GLU A 1 83 ? -2.281 6.336 -1.871 1.00 97.44 83 GLU A C 1
ATOM 656 O O . GLU A 1 83 ? -3.463 6.377 -2.226 1.00 97.44 83 GLU A O 1
ATOM 661 N N . CYS A 1 84 ? -1.925 6.149 -0.606 1.00 96.81 84 CYS A N 1
ATOM 662 C CA . CYS A 1 84 ? -2.826 5.961 0.517 1.00 96.81 84 CYS A CA 1
ATOM 663 C C . CYS A 1 84 ? -2.301 6.769 1.708 1.00 96.81 84 CYS A C 1
ATOM 665 O O . CYS A 1 84 ? -1.177 6.554 2.154 1.00 96.81 84 CYS A O 1
ATOM 667 N N . GLN A 1 85 ? -3.131 7.649 2.267 1.00 98.06 85 GLN A N 1
ATOM 668 C CA . GLN A 1 85 ? -2.823 8.351 3.514 1.00 98.06 85 GLN A CA 1
ATOM 669 C C . GLN A 1 85 ? -3.518 7.658 4.685 1.00 98.06 85 GLN A C 1
ATOM 671 O O . GLN A 1 85 ? -4.731 7.421 4.644 1.00 98.06 85 GLN A O 1
ATOM 676 N N . MET A 1 86 ? -2.765 7.364 5.743 1.00 98.19 86 MET A N 1
ATOM 677 C CA . MET A 1 86 ? -3.330 6.872 6.992 1.00 98.19 86 MET A CA 1
ATOM 678 C C . MET A 1 86 ? -4.147 7.978 7.670 1.00 98.19 86 MET A C 1
ATOM 680 O O . MET A 1 86 ? -3.645 9.076 7.910 1.00 98.19 86 MET A O 1
ATOM 684 N N . ASP A 1 87 ? -5.416 7.691 7.973 1.00 97.25 87 ASP A N 1
ATOM 685 C CA . ASP A 1 87 ? -6.283 8.625 8.695 1.00 97.25 87 ASP A CA 1
ATOM 686 C C . ASP A 1 87 ? -5.943 8.688 10.198 1.00 97.25 87 ASP A C 1
ATOM 688 O O . ASP A 1 87 ? -5.227 7.840 10.734 1.00 97.25 87 ASP A O 1
ATOM 692 N N . ASN A 1 88 ? -6.519 9.659 10.915 1.00 95.94 88 ASN A N 1
ATOM 693 C CA . ASN A 1 88 ? -6.313 9.830 12.363 1.00 95.94 88 ASN A CA 1
ATOM 694 C C . ASN A 1 88 ? -6.748 8.611 13.206 1.00 95.94 88 ASN A C 1
ATOM 696 O O . ASN A 1 88 ? -6.393 8.512 14.376 1.00 95.94 88 ASN A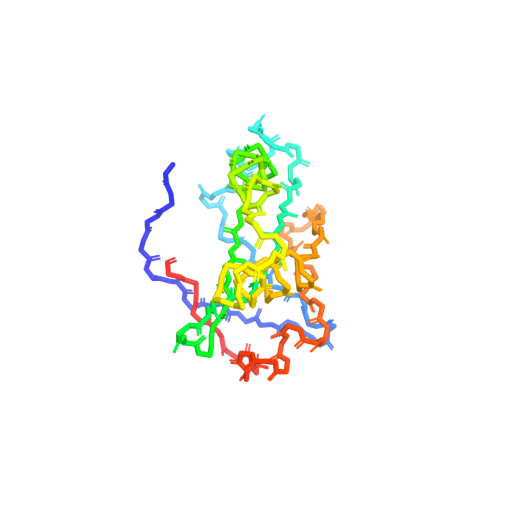 O 1
ATOM 700 N N . ALA A 1 89 ? -7.538 7.689 12.643 1.00 96.75 89 ALA A N 1
ATOM 701 C CA . ALA A 1 89 ? -7.938 6.446 13.300 1.00 96.75 89 ALA A CA 1
ATOM 702 C C . ALA A 1 89 ? -6.994 5.271 12.970 1.00 96.75 89 ALA A C 1
ATOM 704 O O . ALA A 1 89 ? -7.221 4.147 13.436 1.00 96.75 89 ALA A O 1
ATOM 705 N N . GLY A 1 90 ? -5.936 5.511 12.191 1.00 96.75 90 GLY A N 1
ATOM 706 C CA . GLY A 1 90 ? -4.981 4.508 11.745 1.00 96.75 90 GLY A CA 1
ATOM 707 C C . GLY A 1 90 ? -5.546 3.581 10.673 1.00 96.75 90 GLY A C 1
ATOM 708 O O . GLY A 1 90 ? -5.312 2.372 10.728 1.00 96.75 90 GLY A O 1
ATOM 709 N N . ARG A 1 91 ? -6.360 4.102 9.748 1.00 98.00 91 ARG A N 1
ATOM 710 C CA . ARG A 1 91 ? -6.948 3.327 8.645 1.00 98.00 91 ARG A CA 1
ATOM 711 C C . ARG A 1 91 ? -6.477 3.819 7.284 1.00 98.00 91 ARG A C 1
ATOM 713 O O . ARG A 1 91 ? -6.233 5.007 7.106 1.00 98.00 91 ARG A O 1
ATOM 720 N N . LEU A 1 92 ? -6.454 2.909 6.315 1.00 97.81 92 LEU A N 1
ATOM 721 C CA . LEU A 1 92 ? -6.109 3.172 4.918 1.00 97.81 92 LEU A CA 1
ATOM 722 C C . LEU A 1 92 ? -7.294 2.861 4.017 1.00 97.81 92 LEU A C 1
ATOM 724 O O . LEU A 1 92 ? -7.876 1.783 4.115 1.00 97.81 92 LEU A O 1
ATOM 728 N N . LEU A 1 93 ? -7.653 3.785 3.130 1.00 97.88 93 LEU A N 1
ATOM 729 C CA . LEU A 1 93 ? -8.655 3.527 2.101 1.00 97.88 93 LEU A CA 1
ATOM 730 C C . LEU A 1 93 ? -8.035 2.695 0.980 1.00 97.88 93 LEU A C 1
ATOM 732 O O . LEU A 1 93 ? -7.122 3.163 0.312 1.00 97.88 93 LEU A O 1
ATOM 736 N N . ILE A 1 94 ? -8.561 1.494 0.740 1.00 97.94 94 ILE A N 1
ATOM 737 C CA . ILE A 1 94 ? -8.099 0.658 -0.368 1.00 97.94 94 ILE A CA 1
ATOM 738 C C . ILE A 1 94 ? -8.974 0.928 -1.591 1.00 97.94 94 ILE A C 1
ATOM 740 O O . ILE A 1 94 ? -10.200 0.732 -1.563 1.00 97.94 94 ILE A O 1
ATOM 744 N N . ALA A 1 95 ? -8.339 1.379 -2.675 1.00 97.25 95 ALA A N 1
ATOM 745 C CA . ALA A 1 95 ? -9.017 1.724 -3.915 1.00 97.25 95 ALA A CA 1
ATOM 746 C C . ALA A 1 95 ? -9.914 0.564 -4.405 1.00 97.25 95 ALA A C 1
ATOM 748 O O . ALA A 1 95 ? -9.502 -0.600 -4.343 1.00 97.25 95 ALA A O 1
ATOM 749 N N . PRO A 1 96 ? -11.138 0.838 -4.905 1.00 96.94 96 PRO A N 1
ATOM 750 C CA . PRO A 1 96 ? -12.066 -0.210 -5.339 1.00 96.94 96 PRO A CA 1
ATOM 751 C C . PRO A 1 96 ? -11.471 -1.185 -6.363 1.00 96.94 96 PRO A C 1
ATOM 753 O O . PRO A 1 96 ? -11.695 -2.386 -6.250 1.00 96.94 96 PRO A O 1
ATOM 756 N N . VAL A 1 97 ? -10.665 -0.683 -7.306 1.00 96.62 97 VAL A N 1
ATOM 757 C CA . VAL A 1 97 ? -9.995 -1.502 -8.330 1.00 96.62 97 VAL A CA 1
ATOM 758 C C . VAL A 1 97 ? -9.025 -2.520 -7.722 1.00 96.62 97 VAL A C 1
ATOM 760 O O . VAL A 1 97 ? -8.998 -3.673 -8.142 1.00 96.62 97 VAL A O 1
ATOM 763 N N . LEU A 1 98 ? -8.290 -2.131 -6.677 1.00 98.12 98 LEU A N 1
ATOM 764 C CA . LEU A 1 98 ? -7.359 -3.011 -5.970 1.00 98.12 98 LEU A CA 1
ATOM 765 C C . LEU A 1 98 ? -8.114 -4.060 -5.154 1.00 98.12 98 LEU A C 1
ATOM 767 O O . LEU A 1 98 ? -7.787 -5.245 -5.196 1.00 98.12 98 LEU A O 1
ATOM 771 N N . ARG A 1 99 ? -9.192 -3.653 -4.472 1.00 97.44 99 ARG A N 1
ATOM 772 C CA . ARG A 1 99 ? -10.062 -4.599 -3.756 1.00 97.44 99 ARG A CA 1
ATOM 773 C C . ARG A 1 99 ? -10.662 -5.635 -4.697 1.00 97.44 99 ARG A C 1
ATOM 775 O O . ARG A 1 99 ? -10.674 -6.813 -4.359 1.00 97.44 99 ARG A O 1
ATOM 782 N N . GLN A 1 100 ? -11.123 -5.208 -5.872 1.00 96.94 100 GLN A N 1
ATOM 783 C CA . GLN A 1 100 ? -11.656 -6.107 -6.889 1.00 96.94 100 GLN A CA 1
ATOM 784 C C . GLN A 1 100 ? -10.583 -7.070 -7.408 1.00 96.94 100 GLN A C 1
ATOM 786 O O . GLN A 1 100 ? -10.853 -8.263 -7.509 1.00 96.94 100 GLN A O 1
ATOM 791 N N . HIS A 1 101 ? -9.376 -6.574 -7.697 1.00 96.69 101 HIS A N 1
ATOM 792 C CA . HIS A 1 101 ? -8.260 -7.399 -8.159 1.00 96.69 101 HIS A CA 1
ATOM 793 C C . HIS A 1 101 ? -7.926 -8.529 -7.173 1.00 96.69 101 HIS A C 1
ATOM 795 O O . HIS A 1 101 ? -7.826 -9.687 -7.569 1.00 96.69 101 HIS A O 1
ATOM 801 N N . ALA A 1 102 ? -7.791 -8.197 -5.888 1.00 97.69 102 ALA A N 1
ATOM 802 C CA . ALA A 1 102 ? -7.415 -9.149 -4.845 1.00 97.69 102 ALA A CA 1
ATOM 803 C C . ALA A 1 102 ? -8.606 -9.906 -4.224 1.00 97.69 102 ALA A C 1
ATOM 805 O O . ALA A 1 102 ? -8.433 -10.647 -3.260 1.00 97.69 102 ALA A O 1
ATOM 806 N N . GLY A 1 103 ? -9.829 -9.703 -4.727 1.00 96.88 103 GLY A N 1
ATOM 807 C CA . GLY A 1 103 ? -11.031 -10.340 -4.182 1.00 96.88 103 GLY A CA 1
ATOM 808 C C . GLY A 1 103 ? -11.295 -10.007 -2.708 1.00 96.88 103 GLY A C 1
ATOM 809 O O . GLY A 1 103 ? -11.825 -10.841 -1.975 1.00 96.88 103 GLY A O 1
ATOM 810 N N . LEU A 1 104 ? -10.907 -8.811 -2.248 1.00 96.88 104 LEU A N 1
ATOM 811 C CA . LEU A 1 104 ? -11.025 -8.440 -0.839 1.00 96.88 104 LEU A CA 1
ATOM 812 C C . LEU A 1 104 ? -12.490 -8.234 -0.444 1.00 96.88 104 LEU A C 1
ATOM 814 O O . LEU A 1 104 ? -13.207 -7.422 -1.035 1.00 96.88 104 LEU A O 1
ATOM 818 N N . THR A 1 105 ? -12.907 -8.938 0.607 1.00 93.94 105 THR A N 1
ATOM 819 C CA . THR A 1 105 ? -14.239 -8.820 1.213 1.00 93.94 105 THR A CA 1
ATOM 820 C C . THR A 1 105 ? -14.127 -8.214 2.616 1.00 93.94 105 THR A C 1
ATOM 822 O O . THR A 1 105 ? -13.240 -7.404 2.871 1.00 93.94 105 THR A O 1
ATOM 825 N N . LYS A 1 106 ? -15.041 -8.544 3.535 1.00 95.44 106 LYS A N 1
ATOM 826 C CA . LYS A 1 106 ? -15.040 -7.984 4.889 1.00 95.44 106 LYS A CA 1
ATOM 827 C C . LYS A 1 106 ? -13.801 -8.399 5.679 1.00 95.44 106 LYS A C 1
ATOM 829 O O . LYS A 1 106 ? -13.207 -7.545 6.319 1.00 95.44 106 LYS A O 1
ATOM 834 N N . GLU A 1 107 ? -13.428 -9.671 5.635 1.00 96.31 107 GLU A N 1
ATOM 835 C CA . GLU A 1 107 ? -12.290 -10.216 6.374 1.00 96.31 107 GLU A CA 1
ATOM 836 C C . GLU A 1 107 ? -11.077 -10.319 5.454 1.00 96.31 107 GLU A C 1
ATOM 838 O O . GLU A 1 107 ? -11.161 -10.885 4.363 1.00 96.31 107 GLU A O 1
ATOM 843 N N . VAL A 1 108 ? -9.951 -9.755 5.883 1.00 96.75 108 VAL A N 1
ATOM 844 C CA . VAL A 1 108 ? -8.705 -9.757 5.115 1.00 96.75 108 VAL A CA 1
ATOM 845 C C . VAL A 1 108 ? -7.523 -10.061 6.025 1.00 96.75 108 VAL A C 1
ATOM 847 O O . VAL A 1 108 ? -7.504 -9.693 7.199 1.00 96.75 108 VAL A O 1
ATOM 850 N N . MET A 1 109 ? -6.520 -10.746 5.484 1.00 96.94 109 MET A N 1
ATOM 851 C CA . MET A 1 109 ? -5.291 -11.053 6.207 1.00 96.94 109 MET A CA 1
ATOM 852 C C . MET A 1 109 ? -4.195 -10.082 5.777 1.00 96.94 109 MET A C 1
ATOM 854 O O . MET A 1 109 ? -3.873 -10.003 4.595 1.00 96.94 109 MET A O 1
ATOM 858 N N . LEU A 1 110 ? -3.614 -9.365 6.736 1.00 95.94 110 LEU A N 1
ATOM 859 C CA . LEU A 1 110 ? -2.358 -8.646 6.545 1.00 95.94 110 LEU A CA 1
ATOM 860 C C . LEU A 1 110 ? -1.213 -9.591 6.928 1.00 95.94 110 LEU A C 1
ATOM 862 O O . LEU A 1 110 ? -1.256 -10.140 8.027 1.00 95.94 110 LEU A O 1
ATOM 866 N N . VAL A 1 111 ? -0.239 -9.810 6.042 1.00 93.56 111 VAL A N 1
ATOM 867 C CA . VAL A 1 111 ? 0.859 -10.787 6.211 1.00 93.56 111 VAL A CA 1
ATOM 868 C C . VAL A 1 111 ? 2.215 -10.097 6.169 1.00 93.56 111 VAL A C 1
ATOM 870 O O . VAL A 1 111 ? 2.349 -9.156 5.358 1.00 93.56 111 VAL A O 1
#

Secondary structure (DSSP, 8-state):
---S-EEEEB-TT-EEEPPHHHHHHHHHHHTTEEEEEE-SSSS-EEEEEHHHHHHHHHHHTTS-SSSHHHHHHHHHHTTT-EEEEPPTTSEEEPPHHHHHHTT--SEEEE-

InterPro domains:
  IPR003444 Transcriptional regulator MraZ [MF_01008] (1-111)
  IPR003444 Transcriptional regulator MraZ [PTHR34701] (1-111)
  IPR003444 Transcriptional regulator MraZ [TIGR00242] (1-111)
  IPR007159 SpoVT-AbrB domain [PS51740] (5-52)
  IPR007159 SpoVT-AbrB domain [PS51740] (81-111)
  IPR020603 MraZ domain [PF02381] (1-75)
  IPR020603 MraZ domain [PF02381] (77-111)
  IPR035642 MraZ, N-terminal [cd16320] (3-64)
  IPR035644 MraZ, C-terminal [cd16321] (71-111)
  IPR037914 SpoVT-AbrB domain superfamily [SSF89447] (1-111)
  IPR038619 MraZ superfamily [G3DSA:3.40.1550.20] (1-111)

Organism: Klebsiella variicola (NCBI:txid244366)

Foldseek 3Di:
DDDDKDKWFQDPQRKTADPPVCQVVLCVVAVQKKKWFADPPALAIDIGRPVVVVVVLVVLVPFDCPPPVSVVVSCRGVVRIDMWGQDPRRITHDDPVSCVSSVPDGIDMDD

Sequence (111 aa):
MFRGATLVNLDSKGRLAVPTRYRDGLIEDAAGQLVCTIDIHHPCLLLYPLPEWEIIEQKLSRLSSMNPVERRVQRLLLGHASECQMDNAGRLLIAPVLRQHAGLTKEVMLV

pLDDT: mean 96.37, std 2.47, range [75.31, 98.56]

Radius of gyration: 14.43 Å; chains: 1; bounding box: 33×24×42 Å